Protein AF-A0A7Y3CJ29-F1 (afdb_monomer)

Structure (mmCIF, N/CA/C/O backbone):
data_AF-A0A7Y3CJ29-F1
#
_entry.id   AF-A0A7Y3CJ29-F1
#
loop_
_atom_site.group_PDB
_atom_site.id
_atom_site.type_symbol
_atom_site.label_atom_id
_atom_site.label_alt_id
_atom_site.label_comp_id
_atom_site.label_asym_id
_atom_site.label_entity_id
_atom_site.label_seq_id
_atom_site.pdbx_PDB_ins_code
_atom_site.Cartn_x
_atom_site.Cartn_y
_atom_site.Cartn_z
_atom_site.occupancy
_atom_site.B_iso_or_equiv
_atom_site.auth_seq_id
_atom_site.auth_comp_id
_atom_site.auth_asym_id
_atom_site.auth_atom_id
_atom_site.pdbx_PDB_model_num
ATOM 1 N N . LEU A 1 1 ? 8.008 -0.320 6.784 1.00 57.75 1 LEU A N 1
ATOM 2 C CA . LEU A 1 1 ? 6.821 -0.123 7.644 1.00 57.75 1 LEU A CA 1
ATOM 3 C C . LEU A 1 1 ? 5.779 0.600 6.802 1.00 57.75 1 LEU A C 1
ATOM 5 O O . LEU A 1 1 ? 6.1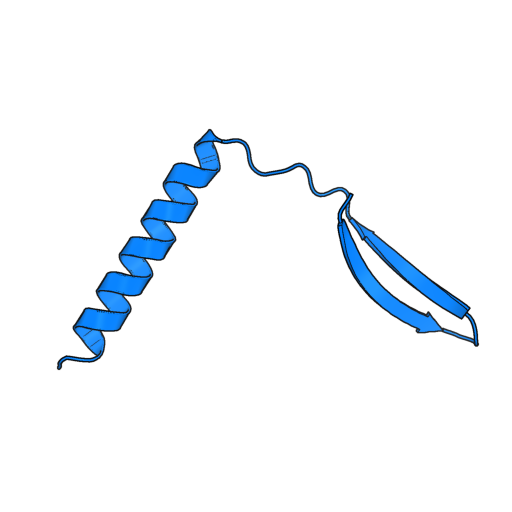27 1.638 6.257 1.00 57.75 1 LEU A O 1
ATOM 9 N N . ILE A 1 2 ? 4.585 0.041 6.594 1.00 62.75 2 ILE A N 1
ATOM 10 C CA . ILE A 1 2 ? 3.540 0.699 5.787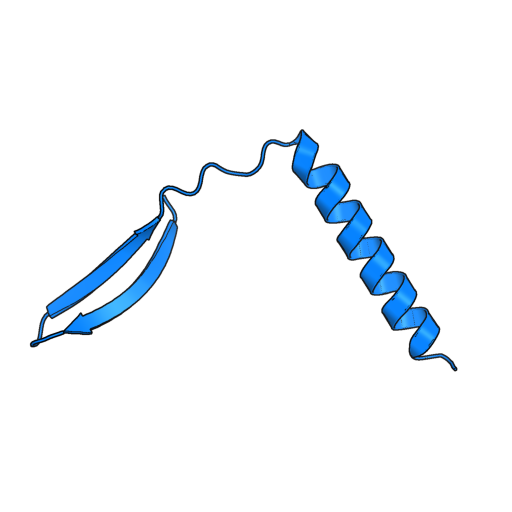 1.00 62.75 2 ILE A CA 1
ATOM 11 C C . ILE A 1 2 ? 2.207 0.592 6.544 1.00 62.75 2 ILE A C 1
ATOM 13 O O . ILE A 1 2 ? 1.844 -0.518 6.949 1.00 62.75 2 ILE A O 1
ATOM 17 N N . PRO A 1 3 ? 1.488 1.706 6.769 1.00 64.25 3 PRO A N 1
ATOM 18 C CA . PRO A 1 3 ? 0.150 1.662 7.343 1.00 64.25 3 PRO A CA 1
ATOM 19 C C . PRO A 1 3 ? -0.838 1.118 6.304 1.00 64.25 3 PRO A C 1
ATOM 21 O O . PRO A 1 3 ? -0.893 1.609 5.180 1.00 64.25 3 PRO A O 1
ATOM 24 N N . LEU A 1 4 ? -1.606 0.089 6.671 1.00 69.69 4 LEU A N 1
ATOM 25 C CA . LEU A 1 4 ? -2.618 -0.492 5.782 1.00 69.69 4 LEU A CA 1
ATOM 26 C C . LEU A 1 4 ? -3.962 0.215 5.922 1.00 69.69 4 LEU A C 1
ATOM 28 O O . LEU A 1 4 ? -4.594 0.530 4.918 1.00 69.69 4 LEU A O 1
ATOM 32 N N . LYS A 1 5 ? -4.418 0.428 7.161 1.00 64.69 5 LYS A N 1
ATOM 33 C CA . LYS A 1 5 ? -5.706 1.060 7.475 1.00 64.69 5 LYS A CA 1
ATOM 34 C C . LYS A 1 5 ? -5.652 1.736 8.841 1.00 64.69 5 LYS A C 1
ATOM 36 O O . LYS A 1 5 ? -5.041 1.212 9.775 1.00 64.69 5 LYS A O 1
ATOM 41 N N . VAL A 1 6 ? -6.338 2.867 8.942 1.00 66.88 6 VAL A N 1
ATOM 42 C CA . VAL A 1 6 ? -6.610 3.578 10.192 1.00 66.88 6 VAL A CA 1
ATOM 43 C C . VAL A 1 6 ? -8.089 3.385 10.505 1.00 66.88 6 VAL A C 1
ATOM 45 O O . VAL A 1 6 ? -8.927 3.598 9.632 1.00 66.88 6 VAL A O 1
ATOM 48 N N . TYR A 1 7 ? -8.418 2.936 11.714 1.00 77.44 7 TYR A N 1
ATOM 49 C CA . TYR A 1 7 ? -9.800 2.705 12.126 1.00 77.44 7 TYR A CA 1
ATOM 50 C C . TYR A 1 7 ? -10.053 3.217 13.540 1.00 77.44 7 TYR A C 1
ATOM 52 O O . TYR A 1 7 ? -9.192 3.148 14.417 1.00 77.44 7 TYR A O 1
ATOM 60 N N . PHE A 1 8 ? -11.260 3.727 13.763 1.00 72.69 8 PHE A N 1
ATOM 61 C CA . PHE A 1 8 ? -11.696 4.234 15.057 1.00 72.69 8 PHE A CA 1
ATOM 62 C C . PHE A 1 8 ? -12.459 3.133 15.797 1.00 72.69 8 PHE A C 1
ATOM 64 O O . PHE A 1 8 ? -13.406 2.560 15.261 1.00 72.69 8 PHE A O 1
ATOM 71 N N . LYS A 1 9 ? -12.054 2.813 17.030 1.00 72.31 9 LYS A N 1
ATOM 72 C CA . LYS A 1 9 ? -12.798 1.897 17.910 1.00 72.31 9 LYS A CA 1
ATOM 73 C C . LYS A 1 9 ? -12.818 2.464 19.325 1.00 72.31 9 LYS A C 1
ATOM 75 O O . LYS A 1 9 ? -11.765 2.583 19.947 1.00 72.31 9 LYS A O 1
ATOM 80 N N . GLY A 1 10 ? -14.012 2.792 19.826 1.00 70.62 10 GLY A N 1
ATOM 81 C CA . GLY A 1 10 ? -14.218 3.276 21.198 1.00 70.62 10 GLY A CA 1
ATOM 82 C C . GLY A 1 10 ? -13.478 4.580 21.511 1.00 70.62 1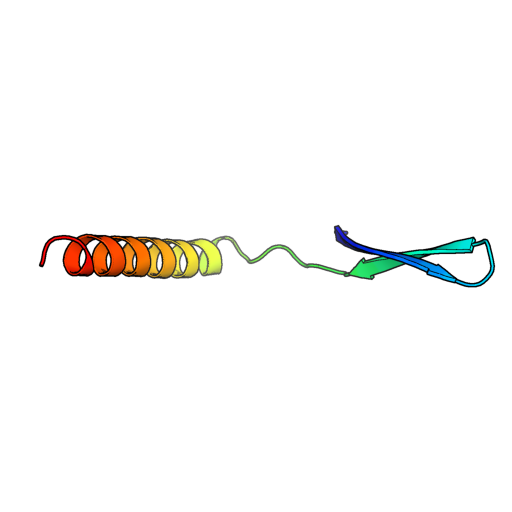0 GLY A C 1
ATOM 83 O O . GLY A 1 10 ? -12.732 4.635 22.483 1.00 70.62 10 GLY A O 1
ATOM 84 N N . GLY A 1 11 ? -13.598 5.590 20.641 1.00 78.31 11 GLY A N 1
ATOM 85 C CA . GLY A 1 11 ? -12.957 6.903 20.822 1.00 78.31 11 GLY A CA 1
ATOM 86 C C . GLY A 1 11 ? -11.436 6.923 20.622 1.00 78.31 11 GLY A C 1
ATOM 87 O O . GLY A 1 11 ? -10.815 7.969 20.776 1.00 78.31 11 GLY A O 1
ATOM 88 N N . LYS A 1 12 ? -10.820 5.788 20.264 1.00 71.56 12 LYS A N 1
ATOM 89 C CA . LYS A 1 12 ? -9.377 5.676 20.017 1.00 71.56 12 LYS A CA 1
ATOM 90 C C . LYS A 1 12 ? -9.095 5.326 18.559 1.00 71.56 12 LYS A C 1
ATOM 92 O O . LYS A 1 12 ? -9.768 4.476 17.969 1.00 71.56 12 LYS A O 1
ATOM 97 N N . VAL A 1 13 ? -8.065 5.963 18.005 1.00 74.75 13 VAL A N 1
ATOM 98 C CA . VAL A 1 13 ? -7.519 5.654 16.681 1.00 74.75 13 VAL A CA 1
ATOM 99 C C . VAL A 1 13 ? -6.615 4.436 16.795 1.00 74.75 13 VAL A C 1
ATOM 101 O O . VAL A 1 13 ? -5.668 4.423 17.579 1.00 74.75 13 VAL A O 1
ATOM 104 N N . LYS A 1 14 ? -6.895 3.409 15.999 1.00 76.25 14 LYS A N 1
ATOM 105 C CA . LYS A 1 14 ? -6.036 2.240 15.835 1.00 76.25 14 LYS A CA 1
ATOM 106 C C . LYS A 1 14 ? -5.474 2.226 14.421 1.00 76.25 14 LYS A C 1
ATOM 108 O O . LYS A 1 14 ? -6.194 2.443 13.449 1.00 76.25 14 LYS A O 1
ATOM 113 N N . ILE A 1 15 ? -4.178 1.958 14.315 1.00 70.62 15 ILE A N 1
ATOM 114 C CA . ILE A 1 15 ? -3.465 1.869 13.041 1.00 70.62 15 ILE A CA 1
ATOM 115 C C . ILE A 1 15 ? -3.018 0.423 12.870 1.00 70.62 15 ILE A C 1
ATOM 117 O O . ILE A 1 15 ? -2.263 -0.099 13.689 1.00 70.62 15 ILE A O 1
ATOM 121 N N . THR A 1 16 ? -3.476 -0.233 11.806 1.00 67.88 16 THR A N 1
ATOM 122 C CA . THR A 1 16 ? -2.946 -1.544 11.424 1.00 67.88 16 THR A CA 1
ATOM 123 C C . THR A 1 16 ? -1.673 -1.328 10.617 1.00 67.88 16 THR A C 1
ATOM 125 O O . THR A 1 16 ? -1.714 -0.855 9.477 1.00 67.88 16 THR A O 1
ATOM 128 N N . LEU A 1 17 ? -0.537 -1.668 11.220 1.00 58.12 17 LEU A N 1
ATOM 129 C CA . LEU A 1 17 ? 0.777 -1.617 10.592 1.00 58.12 17 LEU A CA 1
ATOM 130 C C . LEU A 1 17 ? 1.103 -2.988 10.004 1.00 58.12 17 LEU A C 1
ATOM 132 O O . LEU A 1 17 ? 1.004 -3.998 10.697 1.00 58.12 17 LEU A O 1
ATOM 136 N N . ALA A 1 18 ? 1.520 -3.023 8.741 1.00 66.75 18 ALA A N 1
ATOM 137 C CA . ALA A 1 18 ? 2.087 -4.225 8.148 1.00 66.75 18 ALA A CA 1
ATOM 138 C C . ALA A 1 18 ? 3.603 -4.105 7.991 1.00 66.75 18 ALA A C 1
ATOM 140 O O . ALA A 1 18 ? 4.149 -3.077 7.561 1.00 66.75 18 ALA A O 1
ATOM 141 N N . LEU A 1 19 ? 4.286 -5.212 8.282 1.00 57.12 19 LEU A N 1
ATOM 142 C CA . LEU A 1 19 ? 5.682 -5.427 7.925 1.00 57.12 19 LEU A CA 1
ATOM 143 C C . LEU A 1 19 ? 5.764 -5.812 6.446 1.00 57.12 19 LEU A C 1
ATOM 145 O O . LEU A 1 19 ? 5.941 -6.968 6.081 1.00 57.12 19 LEU A O 1
ATOM 149 N N . ALA A 1 20 ? 5.620 -4.825 5.568 1.00 59.16 20 ALA A N 1
ATOM 150 C CA . ALA A 1 20 ? 5.903 -5.020 4.155 1.00 59.16 20 ALA A CA 1
ATOM 151 C C . ALA A 1 20 ? 7.425 -4.971 3.931 1.00 59.16 20 ALA A C 1
ATOM 153 O O . ALA A 1 20 ? 8.040 -3.904 4.011 1.00 59.16 20 ALA A O 1
ATOM 154 N N . LYS A 1 21 ? 8.041 -6.124 3.644 1.00 58.06 21 LYS A N 1
ATOM 155 C CA . LYS A 1 21 ? 9.384 -6.194 3.052 1.00 58.06 21 LYS A CA 1
ATOM 156 C C . LYS A 1 21 ? 9.238 -5.806 1.582 1.00 58.06 21 LYS A C 1
ATOM 158 O O . LYS A 1 21 ? 8.497 -6.457 0.850 1.00 58.06 21 LYS A O 1
ATOM 163 N N . GLY A 1 22 ? 9.883 -4.720 1.152 1.00 59.31 22 GLY A N 1
ATOM 164 C CA . GLY A 1 22 ? 9.812 -4.287 -0.246 1.00 59.31 22 GLY A CA 1
ATOM 165 C C . GLY A 1 22 ? 10.190 -5.436 -1.186 1.00 59.31 22 GLY A C 1
ATOM 166 O O . GLY A 1 22 ? 11.191 -6.114 -0.944 1.00 59.31 22 GLY A O 1
ATOM 167 N N . LYS A 1 23 ? 9.389 -5.668 -2.239 1.00 58.06 23 LYS A N 1
ATOM 168 C CA . LYS A 1 23 ? 9.684 -6.676 -3.274 1.00 58.06 23 LYS A CA 1
ATOM 169 C C . LYS A 1 23 ? 11.134 -6.515 -3.738 1.00 58.06 23 LYS A C 1
ATOM 171 O O . LYS A 1 23 ? 11.560 -5.392 -4.046 1.00 58.06 23 LYS A O 1
ATOM 176 N N . ARG A 1 24 ? 11.890 -7.621 -3.773 1.00 57.84 24 ARG A N 1
ATOM 177 C CA . ARG A 1 24 ? 13.279 -7.623 -4.259 1.00 57.84 24 ARG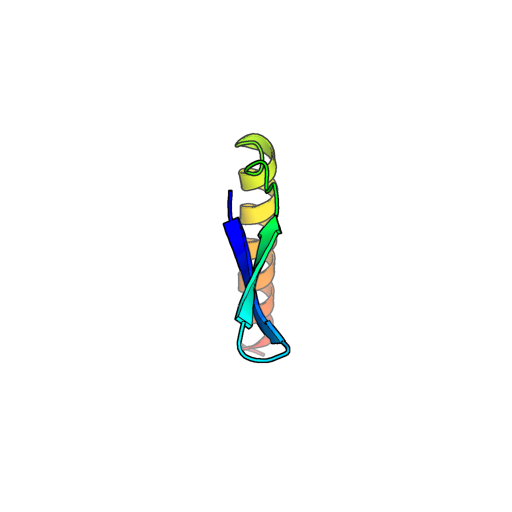 A CA 1
ATOM 178 C C . ARG A 1 24 ? 13.295 -7.041 -5.680 1.00 57.84 24 ARG A C 1
ATOM 180 O O . ARG A 1 24 ? 12.340 -7.210 -6.434 1.00 57.84 24 ARG A O 1
ATOM 187 N N . LYS A 1 25 ? 14.363 -6.319 -6.054 1.00 59.62 25 LYS A N 1
ATOM 188 C CA . LYS A 1 25 ? 14.472 -5.657 -7.378 1.00 59.62 25 LYS A CA 1
ATOM 189 C C . LYS A 1 25 ? 14.235 -6.628 -8.548 1.00 59.62 25 LYS A C 1
ATOM 191 O O . LYS A 1 25 ? 13.760 -6.195 -9.591 1.00 59.62 25 LYS A O 1
ATOM 196 N N . TYR A 1 26 ? 14.521 -7.914 -8.345 1.00 60.53 26 TYR A N 1
ATOM 197 C CA . TYR A 1 26 ? 14.246 -8.994 -9.289 1.00 60.53 26 TYR A CA 1
ATOM 198 C C . TYR A 1 26 ? 12.743 -9.146 -9.598 1.00 60.53 26 TYR A C 1
ATOM 200 O O . TYR A 1 26 ? 12.343 -8.976 -10.748 1.00 60.53 26 TYR A O 1
ATOM 208 N N . ASP A 1 27 ? 11.892 -9.296 -8.576 1.00 60.59 27 ASP A N 1
ATOM 209 C CA . ASP A 1 27 ? 10.434 -9.466 -8.740 1.00 60.59 27 ASP A CA 1
ATOM 210 C C . ASP A 1 27 ? 9.750 -8.243 -9.365 1.00 60.59 27 ASP A C 1
ATOM 212 O O . ASP A 1 27 ? 8.649 -8.330 -9.917 1.00 60.59 27 ASP A O 1
ATOM 216 N N . LYS A 1 28 ? 10.383 -7.064 -9.273 1.00 61.84 28 LYS A N 1
ATOM 217 C CA . LYS A 1 28 ? 9.864 -5.843 -9.899 1.00 61.84 28 LYS A CA 1
ATOM 218 C C . LYS A 1 28 ? 9.863 -5.956 -11.420 1.00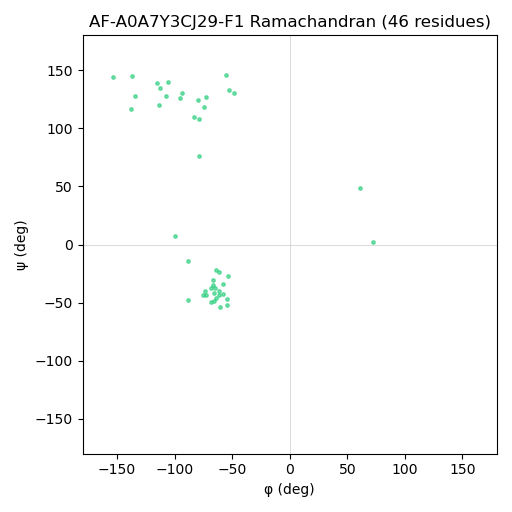 61.84 28 LYS A C 1
ATOM 220 O O . LYS A 1 28 ? 8.907 -5.487 -12.020 1.00 61.84 28 LYS A O 1
ATOM 225 N N . ARG A 1 29 ? 10.865 -6.594 -12.038 1.00 70.94 29 ARG A N 1
ATOM 226 C CA . ARG A 1 29 ? 10.936 -6.722 -13.506 1.00 70.94 29 ARG A CA 1
ATOM 227 C C . ARG A 1 29 ? 9.780 -7.553 -14.052 1.00 70.94 29 ARG A C 1
ATOM 229 O O . ARG A 1 29 ? 9.121 -7.126 -14.990 1.00 70.94 29 ARG A O 1
ATOM 236 N N . GLU A 1 30 ? 9.494 -8.685 -13.418 1.00 72.94 30 GLU A N 1
ATOM 237 C CA . GLU A 1 30 ? 8.369 -9.544 -13.797 1.00 72.94 30 GLU A CA 1
ATOM 238 C C . GLU A 1 30 ? 7.022 -8.844 -13.564 1.00 72.94 30 GLU A C 1
ATOM 240 O O . GLU A 1 30 ? 6.135 -8.878 -14.411 1.00 72.94 30 GLU A O 1
ATOM 245 N N . THR A 1 31 ? 6.888 -8.130 -12.440 1.00 76.12 31 THR A N 1
ATOM 246 C CA . THR A 1 31 ? 5.660 -7.380 -12.126 1.00 76.12 31 THR A CA 1
ATOM 247 C C . THR A 1 31 ? 5.432 -6.213 -13.099 1.00 76.12 31 THR A C 1
ATOM 249 O O . THR A 1 31 ? 4.286 -5.896 -13.408 1.00 76.12 31 THR A O 1
ATOM 252 N N . ILE A 1 32 ? 6.504 -5.561 -13.566 1.00 78.19 32 ILE A N 1
ATOM 253 C CA . ILE A 1 32 ? 6.446 -4.491 -14.572 1.00 78.19 32 ILE A CA 1
ATOM 254 C C . ILE A 1 32 ? 6.037 -5.079 -15.924 1.00 78.19 32 ILE A C 1
ATOM 256 O O . ILE A 1 32 ? 5.048 -4.615 -16.476 1.00 78.19 32 ILE A O 1
ATOM 260 N N . ARG A 1 33 ? 6.689 -6.161 -16.380 1.00 78.81 33 ARG A N 1
ATOM 261 C CA . ARG A 1 33 ? 6.316 -6.855 -17.627 1.00 78.81 33 ARG A CA 1
ATOM 262 C C . ARG A 1 33 ? 4.848 -7.263 -17.645 1.00 78.81 33 ARG A C 1
ATOM 264 O O . ARG A 1 33 ? 4.121 -6.824 -18.521 1.00 78.81 33 ARG A O 1
ATOM 271 N N . ARG A 1 34 ? 4.371 -7.965 -16.610 1.00 81.19 34 ARG A N 1
ATOM 272 C CA . ARG A 1 34 ? 2.951 -8.353 -16.504 1.00 81.19 34 ARG A CA 1
ATOM 273 C C . ARG A 1 34 ? 1.989 -7.164 -16.530 1.00 81.19 34 ARG A C 1
ATOM 275 O O . ARG A 1 34 ? 0.859 -7.290 -16.989 1.00 81.19 34 ARG A O 1
ATOM 282 N N . ARG A 1 35 ? 2.390 -6.016 -15.974 1.00 84.19 35 ARG A N 1
ATOM 283 C CA . ARG A 1 35 ? 1.560 -4.804 -15.980 1.00 84.19 35 ARG A CA 1
ATOM 284 C C . ARG A 1 35 ? 1.516 -4.170 -17.365 1.00 84.19 35 ARG A C 1
ATOM 286 O O . ARG A 1 35 ? 0.457 -3.684 -17.749 1.00 84.19 35 ARG A O 1
ATOM 293 N N . ASP A 1 36 ? 2.641 -4.148 -18.063 1.00 83.06 36 ASP A N 1
ATOM 294 C CA . ASP A 1 36 ? 2.737 -3.571 -19.400 1.00 83.06 36 ASP A CA 1
ATOM 295 C C . ASP A 1 36 ? 2.036 -4.465 -20.430 1.00 83.06 36 ASP A C 1
ATOM 297 O O . ASP A 1 36 ? 1.185 -3.960 -21.153 1.00 83.06 36 ASP A O 1
ATOM 301 N N . GLU A 1 37 ? 2.224 -5.788 -20.366 1.00 83.50 37 GLU A N 1
ATOM 302 C CA . GLU A 1 37 ? 1.460 -6.775 -21.149 1.00 83.50 37 GLU A CA 1
ATOM 303 C C . GLU A 1 37 ? -0.051 -6.607 -20.942 1.00 83.50 37 GLU A C 1
ATOM 305 O O . GLU A 1 37 ? -0.822 -6.541 -21.895 1.00 83.50 37 GLU A O 1
ATOM 310 N N . LYS A 1 38 ? -0.498 -6.465 -19.685 1.00 83.75 38 LYS A N 1
ATOM 311 C CA . LYS A 1 38 ? -1.919 -6.238 -19.394 1.00 83.75 38 LYS A CA 1
ATOM 312 C C . LYS A 1 38 ? -2.434 -4.933 -20.010 1.00 83.75 38 LYS A C 1
ATOM 314 O O . LYS A 1 38 ? -3.544 -4.909 -20.525 1.00 83.75 38 LYS A O 1
ATOM 319 N N . ARG A 1 39 ? -1.641 -3.857 -19.977 1.00 85.25 39 ARG A N 1
ATOM 320 C CA . ARG A 1 39 ? -2.020 -2.575 -20.593 1.00 85.25 39 ARG A CA 1
ATOM 321 C C . ARG A 1 39 ? -2.059 -2.647 -22.114 1.00 85.25 39 ARG A C 1
ATOM 323 O O . ARG A 1 39 ? -2.900 -1.975 -22.698 1.00 85.25 39 ARG A O 1
ATOM 330 N N . GLU A 1 40 ? -1.150 -3.382 -22.744 1.00 82.56 40 GLU A N 1
ATOM 331 C CA . GLU A 1 40 ? -1.161 -3.584 -24.195 1.00 82.56 40 GLU A CA 1
ATOM 332 C C . GLU A 1 40 ? -2.397 -4.373 -24.618 1.00 82.56 40 GLU A C 1
ATOM 334 O O . GLU A 1 40 ? -3.161 -3.885 -25.446 1.00 82.56 40 GLU A O 1
ATOM 339 N N . LEU A 1 41 ? -2.686 -5.490 -23.946 1.00 82.44 41 LEU A N 1
ATOM 340 C CA . LEU A 1 41 ? -3.902 -6.272 -24.181 1.00 82.44 41 LEU A CA 1
ATOM 341 C C . LEU A 1 41 ? -5.178 -5.442 -23.978 1.00 82.44 41 LEU A C 1
ATOM 343 O O . LEU A 1 41 ? -6.113 -5.535 -24.770 1.00 82.44 41 LEU A O 1
ATOM 347 N N . ASP A 1 42 ? -5.230 -4.617 -22.929 1.00 79.75 42 ASP A N 1
ATOM 348 C CA . ASP A 1 42 ? -6.375 -3.736 -22.673 1.00 79.75 42 ASP A CA 1
ATOM 349 C C . ASP A 1 42 ? -6.517 -2.639 -23.750 1.00 79.75 42 ASP A C 1
ATOM 351 O O . ASP A 1 42 ? -7.633 -2.206 -24.039 1.00 79.75 42 ASP A O 1
ATOM 355 N N . ARG A 1 43 ? -5.415 -2.184 -24.365 1.00 81.25 43 ARG A N 1
ATOM 356 C CA . ARG A 1 43 ? -5.444 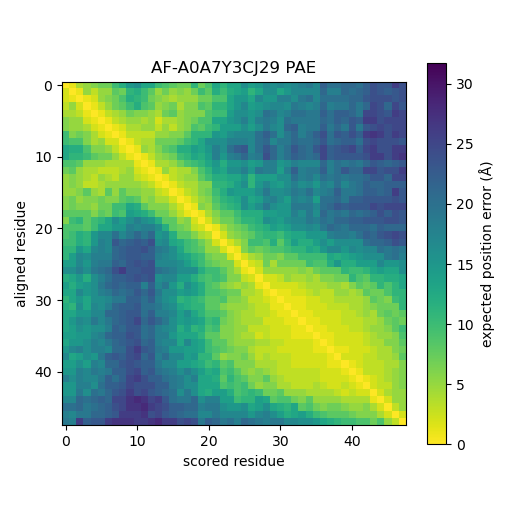-1.221 -25.481 1.00 81.25 43 ARG A CA 1
ATOM 357 C C . ARG A 1 43 ? -5.889 -1.869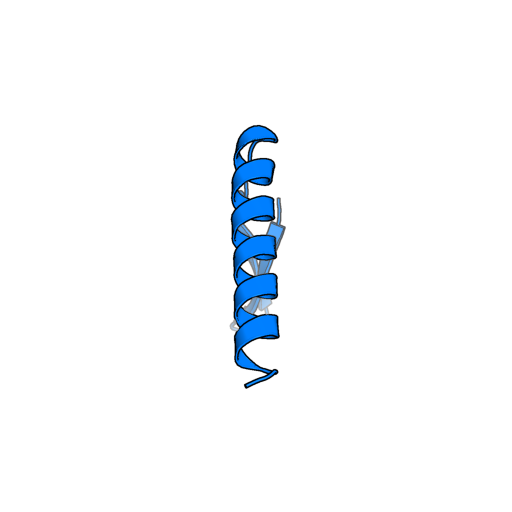 -26.786 1.00 81.25 43 ARG A C 1
ATOM 359 O O . ARG A 1 43 ? -6.715 -1.284 -27.476 1.00 81.25 43 ARG A O 1
ATOM 366 N N . GLU A 1 44 ? -5.387 -3.060 -27.104 1.00 77.94 44 GLU A N 1
ATOM 367 C CA . GLU A 1 44 ? -5.793 -3.807 -28.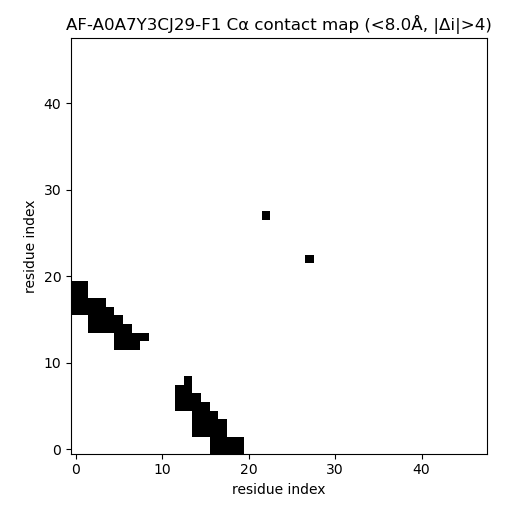300 1.00 77.94 44 GLU A CA 1
ATOM 368 C C . GLU A 1 44 ? -7.285 -4.144 -28.264 1.00 77.94 44 GLU A C 1
ATOM 370 O O . GLU A 1 44 ? -7.991 -3.898 -29.237 1.00 77.94 44 GLU A O 1
ATOM 375 N N . ARG A 1 45 ? -7.802 -4.588 -27.110 1.00 73.75 45 ARG A N 1
ATOM 376 C CA . ARG A 1 45 ? -9.240 -4.852 -26.928 1.00 73.75 45 ARG A CA 1
ATOM 377 C C . ARG A 1 45 ? -10.132 -3.627 -27.100 1.00 73.75 45 ARG A C 1
ATOM 379 O O . ARG A 1 45 ? -11.321 -3.797 -27.325 1.00 73.75 45 ARG A O 1
ATOM 386 N N . LYS A 1 46 ? -9.603 -2.415 -26.919 1.00 65.12 46 LYS A N 1
ATOM 387 C CA . LYS A 1 46 ? -10.382 -1.173 -27.026 1.00 65.12 46 LYS A CA 1
ATOM 388 C C . LYS A 1 46 ? -10.431 -0.626 -28.460 1.00 65.12 46 LYS A C 1
ATOM 390 O O . LYS A 1 46 ? -11.230 0.263 -28.729 1.00 65.12 46 LYS A O 1
ATOM 395 N N . ASN A 1 47 ? -9.572 -1.131 -29.347 1.00 62.72 47 ASN A N 1
ATOM 396 C CA . ASN A 1 47 ? -9.477 -0.722 -30.751 1.00 62.72 47 ASN A CA 1
ATOM 397 C C . ASN A 1 47 ? -10.200 -1.685 -31.717 1.00 62.72 47 ASN A C 1
ATOM 399 O O . ASN A 1 47 ? -10.065 -1.524 -32.929 1.00 62.72 47 ASN A O 1
ATOM 403 N N . TYR A 1 48 ? -10.945 -2.660 -31.190 1.00 53.09 48 TYR A N 1
ATOM 404 C CA . TYR A 1 48 ? -11.896 -3.502 -31.921 1.00 53.09 48 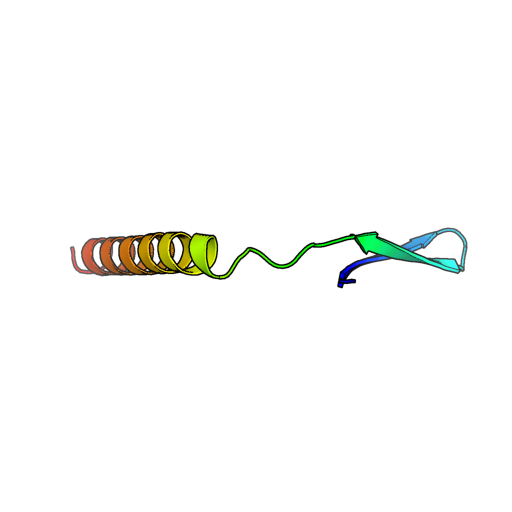TYR A CA 1
ATOM 405 C C . TYR A 1 48 ? -13.314 -3.148 -31.467 1.00 53.09 48 TYR A C 1
ATOM 407 O O . TYR A 1 48 ? -14.204 -3.048 -32.336 1.00 53.09 48 TYR A O 1
#

Solvent-accessible surface area (backbone atoms only — not comparable to full-atom values): 3067 Å² total; per-residue (Å²): 115,46,80,76,50,77,47,78,59,92,96,38,84,43,72,48,73,41,88,62,75,76,77,54,76,69,61,48,54,57,54,48,48,58,51,52,54,50,52,50,54,56,49,56,66,70,77,110

Sequence (48 aa):
LIPLKVYFKGGKVKITLALAKGKRKYDKRETIRRRDEKRELDRERKNY

Nearest PDB structures (foldseek):
  9fyd-assembly1_E  TM=4.453E-01  e=7.588E+00  Rattus norvegicus
  5s5d-assembly1_E  TM=4.679E-01  e=8.147E+00  Rattus norvegicus
  9iuz-assembly1_C  TM=3.959E-01  e=8.147E+00  Arabidopsis thaliana

Mean predicted aligned error: 12.33 Å

Radius of gyration: 18.51 Å; Cα contacts (8 Å, |Δi|>4): 30; chains: 1; bounding box: 29×16×53 Å

Foldseek 3Di:
DDFDDWDDDPNDIDTDDDPDDPDDPVVVVVVVVVVVVVVVVVVVVVVD

pLDDT: mean 70.25, std 9.22, range [53.09, 85.25]

Secondary structure (DSSP, 8-state):
-EEEEEEEETTEEEEEEE--PPPPHHHHHHHHHHHHHHHHHHHHTT--